Protein AF-K1TUI8-F1 (afdb_monomer_lite)

Organism: NCBI:txid408170

Radius of gyration: 34.91 Å; chains: 1; bounding box: 72×49×104 Å

Sequence (164 aa):
MKKLEAAGIEVNRERKYLRFRLSPEDRYTRCDTLKGDYTEQAIKERITGARIVKPRRTSPQKPVSKVGLLVDIEAAIRSGKGPGYERWAKVFNLKQLSQAVIYLKEHGDMSYEDLQEKSDAVTASFNALSVQIKELESQMAANGELQKQIVNYAKTRAVYVEYR

Secondary structure (DSSP, 8-state):
-HHHHTTT-EEE-SSSS-EEESSTTSPPEEHHHH-GGGSHHHHHHHHHTS-PPPPS-----------PPPP-HHHHHHTT--HHHHHHHHHHHHHHHHHHHHHHHHHTTTSHHHHHHHHHHHHHHHHHHHHHHHHHHHHHHHHHHHHHHHHHHHHHHHHHHHT-

pLDDT: mean 80.67, std 11.29, range [48.97, 96.44]

Structure (mmCIF, N/CA/C/O backbone):
data_AF-K1TUI8-F1
#
_entry.id   AF-K1TUI8-F1
#
loop_
_atom_site.group_PDB
_atom_site.id
_atom_site.type_symbol
_atom_site.label_atom_id
_atom_site.label_alt_id
_atom_site.label_comp_id
_atom_site.label_asym_id
_atom_site.label_entity_id
_atom_site.label_seq_id
_atom_site.pdbx_PDB_ins_code
_atom_site.Cartn_x
_atom_site.Cartn_y
_atom_site.Cartn_z
_atom_site.occupancy
_atom_site.B_iso_or_equiv
_atom_site.auth_seq_id
_atom_site.auth_comp_id
_atom_site.auth_asym_id
_atom_site.auth_atom_id
_atom_site.pdbx_PDB_model_num
ATOM 1 N N . MET A 1 1 ? -20.083 -14.141 -37.630 1.00 67.00 1 MET A N 1
ATOM 2 C CA . MET A 1 1 ? -19.318 -13.412 -38.666 1.00 67.00 1 MET A CA 1
ATOM 3 C C . MET A 1 1 ? -19.401 -11.899 -38.529 1.00 67.00 1 MET A C 1
ATOM 5 O O . MET A 1 1 ? -18.367 -11.278 -38.697 1.00 67.00 1 MET A O 1
ATOM 9 N N . LYS A 1 2 ? -20.534 -11.324 -38.086 1.00 72.75 2 LYS A N 1
ATOM 10 C CA . LYS A 1 2 ? -20.644 -9.889 -37.738 1.00 72.75 2 LYS A CA 1
ATOM 11 C C . LYS A 1 2 ? -19.525 -9.368 -36.815 1.00 72.75 2 LYS A C 1
ATOM 13 O O . LYS A 1 2 ? -19.074 -8.248 -36.973 1.00 72.75 2 LYS A O 1
ATOM 18 N N . LYS A 1 3 ? -19.030 -10.205 -35.888 1.00 76.00 3 LYS A N 1
ATOM 19 C CA . LYS A 1 3 ? -17.884 -9.876 -35.015 1.00 76.00 3 LYS A CA 1
ATOM 20 C C . LYS A 1 3 ? -16.560 -9.647 -35.772 1.00 76.00 3 LYS A C 1
ATOM 22 O O . LYS A 1 3 ? -15.731 -8.902 -35.278 1.00 76.00 3 LYS A O 1
ATOM 27 N N . LEU A 1 4 ? -16.351 -10.293 -36.924 1.00 76.25 4 LEU A N 1
ATOM 28 C CA . LEU A 1 4 ? -15.150 -10.102 -37.754 1.00 76.25 4 LEU A CA 1
ATOM 29 C C . LEU A 1 4 ? -15.274 -8.840 -38.613 1.00 76.25 4 LEU A C 1
ATOM 31 O O . LEU A 1 4 ? -14.329 -8.069 -38.698 1.00 76.25 4 LEU A O 1
ATOM 35 N N . GLU A 1 5 ? -16.462 -8.597 -39.164 1.00 78.06 5 GLU A N 1
ATOM 36 C CA . GLU A 1 5 ? -16.779 -7.367 -39.904 1.00 78.06 5 GLU A CA 1
ATOM 37 C C . GLU A 1 5 ? -16.658 -6.130 -38.994 1.00 78.06 5 GLU A C 1
ATOM 39 O O . GLU A 1 5 ? -16.050 -5.139 -39.380 1.00 78.06 5 GLU A O 1
ATOM 44 N N . ALA A 1 6 ? -17.123 -6.218 -37.741 1.00 76.00 6 ALA A N 1
ATOM 45 C CA . ALA A 1 6 ? -16.947 -5.165 -36.735 1.00 76.00 6 ALA A CA 1
ATOM 46 C C . ALA A 1 6 ? -15.478 -4.921 -36.337 1.00 76.00 6 ALA A C 1
ATOM 48 O O . ALA A 1 6 ? -15.146 -3.845 -35.853 1.00 76.00 6 ALA A O 1
ATOM 49 N N . ALA A 1 7 ? -14.599 -5.906 -36.543 1.00 75.25 7 ALA A N 1
ATOM 50 C CA . ALA A 1 7 ? -13.159 -5.773 -36.335 1.00 75.25 7 ALA A CA 1
ATOM 51 C C . ALA A 1 7 ? -12.425 -5.239 -37.584 1.00 75.25 7 ALA A C 1
ATOM 53 O O . ALA A 1 7 ? -11.197 -5.255 -37.613 1.00 75.25 7 ALA A O 1
ATOM 54 N N . GLY A 1 8 ? -13.161 -4.799 -38.615 1.00 77.25 8 GLY A N 1
ATOM 55 C CA . GLY A 1 8 ? -12.603 -4.245 -39.851 1.00 77.25 8 GLY A CA 1
ATOM 56 C C . GLY A 1 8 ? -12.161 -5.290 -40.879 1.00 77.25 8 GLY A C 1
ATOM 57 O O . GLY A 1 8 ? -11.451 -4.947 -41.814 1.00 77.25 8 GLY A O 1
ATOM 58 N N . ILE A 1 9 ? -12.553 -6.562 -40.724 1.00 79.94 9 ILE A N 1
ATOM 59 C CA . ILE A 1 9 ? -12.196 -7.634 -41.664 1.00 79.94 9 ILE A CA 1
ATOM 60 C C . ILE A 1 9 ? -13.342 -7.848 -42.653 1.00 79.94 9 ILE A C 1
ATOM 62 O O . ILE A 1 9 ? -14.448 -8.238 -42.269 1.00 79.94 9 ILE A O 1
ATOM 66 N N . GLU A 1 10 ? -13.064 -7.677 -43.942 1.00 82.81 10 GLU A N 1
ATOM 67 C CA . GLU A 1 10 ? -14.007 -7.985 -45.012 1.00 82.81 10 GLU A CA 1
ATOM 68 C C . GLU A 1 10 ? -14.117 -9.500 -45.215 1.00 82.81 10 GLU A C 1
ATOM 70 O O . GLU A 1 10 ? -13.119 -10.208 -45.395 1.00 82.81 10 GLU A O 1
ATOM 75 N N . VAL A 1 11 ? -15.351 -10.008 -45.213 1.00 81.88 11 VAL A N 1
ATOM 76 C CA . VAL A 1 11 ? -15.649 -11.439 -45.324 1.00 81.88 11 VAL A CA 1
ATOM 77 C C . VAL A 1 11 ? -16.399 -11.722 -46.626 1.00 81.88 11 VAL A C 1
ATOM 79 O O . VAL A 1 11 ? -17.595 -11.454 -46.721 1.00 81.88 11 VAL A O 1
ATOM 82 N N . ASN A 1 12 ? -15.738 -12.336 -47.611 1.00 82.31 12 ASN A N 1
ATOM 83 C CA . ASN A 1 12 ? -16.404 -12.803 -48.832 1.00 82.31 12 ASN A CA 1
ATOM 84 C C . ASN A 1 12 ? -16.933 -14.240 -48.638 1.00 82.31 12 ASN A C 1
ATOM 86 O O . ASN A 1 12 ? -16.193 -15.144 -48.230 1.00 82.31 12 ASN A O 1
ATOM 90 N N . ARG A 1 13 ? -18.231 -14.433 -48.921 1.00 79.56 13 ARG A N 1
ATOM 91 C CA . ARG A 1 13 ? -18.990 -15.687 -48.726 1.00 79.56 13 ARG A CA 1
ATOM 92 C C . ARG A 1 13 ? -19.543 -16.277 -50.027 1.00 79.56 13 ARG A C 1
ATOM 94 O O . ARG A 1 13 ? -20.289 -17.245 -49.984 1.00 79.56 13 ARG A O 1
ATOM 101 N N . GLU A 1 14 ? -19.219 -15.683 -51.170 1.00 73.94 14 GLU A N 1
ATOM 102 C CA . GLU A 1 14 ? -19.882 -15.967 -52.451 1.00 73.94 14 GLU A CA 1
ATOM 103 C C . GLU A 1 14 ? -19.445 -17.301 -53.067 1.00 73.94 14 GLU A C 1
ATOM 105 O O . GLU A 1 14 ? -20.102 -17.835 -53.955 1.00 73.94 14 GLU A O 1
ATOM 110 N N . ARG A 1 15 ? -18.312 -17.850 -52.618 1.00 74.31 15 ARG A N 1
ATOM 111 C CA . ARG A 1 15 ? -17.734 -19.093 -53.143 1.00 74.31 15 ARG A CA 1
ATOM 112 C C . ARG A 1 15 ? -17.750 -20.204 -52.091 1.00 74.31 15 ARG A C 1
ATOM 114 O O . ARG A 1 15 ? -18.018 -19.972 -50.921 1.00 74.31 15 ARG A O 1
ATOM 121 N N . LYS A 1 16 ? -17.364 -21.415 -52.513 1.00 77.06 16 LYS A N 1
ATOM 122 C CA . LYS A 1 16 ? -17.293 -22.641 -51.688 1.00 77.06 16 LYS A CA 1
ATOM 123 C C . LYS A 1 16 ? -16.533 -22.496 -50.357 1.00 77.06 16 LYS A C 1
ATOM 125 O O . LYS A 1 16 ? -16.817 -23.249 -49.437 1.00 77.06 16 LYS A O 1
ATOM 130 N N . TYR A 1 17 ? -15.572 -21.575 -50.273 1.00 79.56 17 TYR A N 1
ATOM 131 C CA . TYR A 1 17 ? -14.761 -21.356 -49.076 1.00 79.56 17 TYR A CA 1
ATOM 132 C C . TYR A 1 17 ? -14.807 -19.896 -48.656 1.00 79.56 17 TYR A C 1
ATOM 134 O O . TYR A 1 17 ? -14.720 -19.004 -49.506 1.00 79.56 17 TYR A O 1
ATOM 142 N N . LEU A 1 18 ? -14.854 -19.679 -47.349 1.00 83.06 18 LEU A N 1
ATOM 143 C CA . LEU A 1 18 ? -14.806 -18.372 -46.728 1.00 83.06 18 LEU A CA 1
ATOM 144 C C . LEU A 1 18 ? -13.450 -17.710 -46.991 1.00 83.06 18 LEU A C 1
ATOM 146 O O . LEU A 1 18 ? -12.387 -18.345 -46.925 1.00 83.06 18 LEU A O 1
ATOM 150 N N . ARG A 1 19 ? -13.496 -16.422 -47.324 1.00 84.38 19 ARG A N 1
ATOM 151 C CA . ARG A 1 19 ? -12.313 -15.621 -47.626 1.00 84.38 19 ARG A CA 1
ATOM 152 C C . ARG A 1 19 ? -12.318 -14.349 -46.804 1.00 84.38 19 ARG A C 1
ATOM 154 O O . ARG A 1 19 ? -13.357 -13.706 -46.673 1.00 84.38 19 ARG A O 1
ATOM 161 N N . PHE A 1 20 ? -11.146 -13.984 -46.304 1.00 84.94 20 PHE A N 1
ATOM 162 C CA . PHE A 1 20 ? -10.951 -12.780 -45.512 1.00 84.94 20 PHE A CA 1
ATOM 163 C C . PHE A 1 20 ? -9.980 -11.828 -46.179 1.00 84.94 20 PHE A C 1
ATOM 165 O O . PHE A 1 20 ? -9.032 -12.255 -46.845 1.00 84.94 20 PHE A O 1
ATOM 172 N N . ARG A 1 21 ? -10.214 -10.542 -45.952 1.00 84.62 21 ARG A N 1
ATOM 173 C CA . ARG A 1 21 ? -9.318 -9.458 -46.322 1.00 84.62 21 ARG A CA 1
ATOM 174 C C . ARG A 1 21 ? -9.275 -8.429 -45.189 1.00 84.62 21 ARG A C 1
ATOM 176 O O . ARG A 1 21 ? -10.310 -8.150 -44.593 1.00 84.62 21 ARG A O 1
ATOM 183 N N . LEU A 1 22 ? -8.080 -7.929 -44.868 1.00 79.56 22 LEU A N 1
ATOM 184 C CA . LEU A 1 22 ? -7.862 -6.963 -43.787 1.00 79.56 22 LEU A CA 1
ATOM 185 C C . LEU A 1 22 ? -7.886 -5.519 -44.305 1.00 79.56 22 LEU A C 1
ATOM 187 O O . LEU A 1 22 ? -8.542 -4.678 -43.709 1.00 79.56 22 LEU A O 1
ATOM 191 N N . SER A 1 23 ? -7.201 -5.248 -45.420 1.00 81.69 23 SER A N 1
ATOM 192 C CA . SER A 1 23 ? -7.195 -3.940 -46.085 1.00 81.69 23 SER A CA 1
ATOM 193 C C . SER A 1 23 ? -7.775 -4.034 -47.495 1.00 81.69 23 SER A C 1
ATOM 195 O O . SER A 1 23 ? -7.562 -5.053 -48.157 1.00 81.69 23 SER A O 1
ATOM 197 N N . PRO A 1 24 ? -8.448 -2.992 -48.018 1.00 75.06 24 PRO A N 1
ATOM 198 C CA . PRO A 1 24 ? -8.986 -3.011 -49.366 1.00 75.06 24 PRO A CA 1
ATOM 199 C C . PRO A 1 24 ? -7.955 -3.146 -50.500 1.00 75.06 24 PRO A C 1
ATOM 201 O O . PRO A 1 24 ? -8.324 -3.393 -51.649 1.00 75.06 24 PRO A O 1
ATOM 204 N N . GLU A 1 25 ? -6.671 -3.036 -50.180 1.00 76.25 25 GLU A N 1
ATOM 205 C CA . GLU A 1 25 ? -5.549 -3.249 -51.100 1.00 76.25 25 GLU A CA 1
ATOM 206 C C . GLU A 1 25 ? -5.029 -4.698 -51.081 1.00 76.25 25 GLU A C 1
ATOM 208 O O . GLU A 1 25 ? -4.353 -5.141 -52.012 1.00 76.25 25 GLU A O 1
ATOM 213 N N . ASP A 1 26 ? -5.382 -5.478 -50.056 1.00 79.62 26 ASP A N 1
ATOM 214 C CA . ASP A 1 26 ? -4.907 -6.848 -49.895 1.00 79.62 26 ASP A CA 1
ATOM 215 C C . ASP A 1 26 ? -5.659 -7.843 -50.792 1.00 79.62 26 ASP A C 1
ATOM 217 O O . ASP A 1 26 ? -6.813 -7.664 -51.199 1.00 79.62 26 ASP A O 1
ATOM 221 N N . ARG A 1 27 ? -5.018 -8.983 -51.068 1.00 82.00 27 ARG A N 1
ATOM 222 C CA . ARG A 1 27 ? -5.677 -10.121 -51.722 1.00 82.00 27 ARG A CA 1
ATOM 223 C C . ARG A 1 27 ? -6.469 -10.942 -50.708 1.00 82.00 27 ARG A C 1
ATOM 225 O O . ARG A 1 27 ? -6.029 -11.181 -49.586 1.00 82.00 27 ARG A O 1
ATOM 232 N N . TYR A 1 28 ? -7.621 -11.450 -51.140 1.00 82.50 28 TYR A N 1
ATOM 233 C CA . TYR A 1 28 ? -8.421 -12.377 -50.343 1.00 82.50 28 TYR A CA 1
ATOM 234 C C . TYR A 1 28 ? -7.633 -13.638 -49.972 1.00 82.50 28 TYR A C 1
ATOM 236 O O . TYR A 1 28 ? -7.167 -14.373 -50.846 1.00 82.50 28 TYR A O 1
ATOM 244 N N . THR A 1 29 ? -7.578 -13.939 -48.676 1.00 82.06 29 THR A N 1
ATOM 245 C CA . THR A 1 29 ? -6.981 -15.166 -48.140 1.00 82.06 29 THR A CA 1
ATOM 246 C C . THR A 1 29 ? -8.077 -16.172 -47.799 1.00 82.06 29 THR A C 1
ATOM 248 O O . THR A 1 29 ? -9.054 -15.843 -47.126 1.00 82.06 29 THR A O 1
ATOM 251 N N . ARG A 1 30 ? -7.943 -17.412 -48.280 1.00 82.25 30 ARG A N 1
ATOM 252 C CA . ARG A 1 30 ? -8.914 -18.495 -48.054 1.00 82.25 30 ARG A CA 1
ATOM 253 C C . ARG A 1 30 ? -8.712 -19.116 -46.668 1.00 82.25 30 ARG A C 1
ATOM 255 O O . ARG A 1 30 ? -7.591 -19.449 -46.307 1.00 82.25 30 ARG A O 1
ATOM 262 N N . CYS A 1 31 ? -9.785 -19.364 -45.916 1.00 78.50 31 CYS A N 1
ATOM 263 C CA . CYS A 1 31 ? -9.676 -19.983 -44.584 1.00 78.50 31 CYS A CA 1
ATOM 264 C C . CYS A 1 31 ? -9.047 -21.383 -44.608 1.00 78.50 31 CYS A C 1
ATOM 266 O O . CYS A 1 31 ? -8.307 -21.756 -43.705 1.00 78.50 31 CYS A O 1
ATOM 268 N N . ASP A 1 32 ? -9.303 -22.151 -45.665 1.00 79.19 32 ASP A N 1
ATOM 269 C CA . ASP A 1 32 ? -8.793 -23.517 -45.817 1.00 79.19 32 ASP A CA 1
ATOM 270 C C . ASP A 1 32 ? -7.255 -23.603 -45.895 1.00 79.19 32 ASP A C 1
ATOM 272 O O . ASP A 1 32 ? -6.665 -24.609 -45.510 1.00 79.19 32 ASP A O 1
ATOM 276 N N . THR A 1 33 ? -6.574 -22.539 -46.341 1.00 77.88 33 THR A N 1
ATOM 277 C CA . THR A 1 33 ? -5.102 -22.521 -46.380 1.00 77.88 33 THR A CA 1
ATOM 278 C C . THR A 1 33 ? -4.479 -22.258 -45.012 1.00 77.88 33 THR A C 1
ATOM 280 O O . THR A 1 33 ? -3.322 -22.609 -44.805 1.00 77.88 33 THR A O 1
ATOM 283 N N . LEU A 1 34 ? -5.226 -21.664 -44.073 1.00 76.50 34 LEU A N 1
ATOM 284 C CA . LEU A 1 34 ? -4.713 -21.285 -42.752 1.00 76.50 34 LEU A CA 1
ATOM 285 C C . LEU A 1 34 ? -4.590 -22.487 -41.800 1.00 76.50 34 LEU A C 1
ATOM 287 O O . LEU A 1 34 ? -3.710 -22.485 -40.941 1.00 76.50 34 LEU A O 1
ATOM 291 N N . LYS A 1 35 ? -5.420 -23.527 -41.997 1.00 77.81 35 LYS A N 1
ATOM 292 C CA . LYS A 1 35 ? -5.461 -24.780 -41.212 1.00 77.81 35 LYS A CA 1
ATOM 293 C C . LYS A 1 35 ? -5.544 -24.553 -39.683 1.00 77.81 35 LYS A C 1
ATOM 295 O O . LYS A 1 35 ? -5.662 -23.435 -39.184 1.00 77.81 35 LYS A O 1
ATOM 300 N N . GLY A 1 36 ? -5.590 -25.646 -38.917 1.00 81.44 36 GLY A N 1
ATOM 301 C CA . GLY A 1 36 ? -5.620 -25.616 -37.449 1.00 81.44 36 GLY A CA 1
ATOM 302 C C . GLY A 1 36 ? -6.783 -24.797 -36.874 1.00 81.44 36 GLY A C 1
ATOM 303 O O . GLY A 1 36 ? -7.952 -25.040 -37.178 1.00 81.44 36 GLY A O 1
ATOM 304 N N . ASP A 1 37 ? -6.447 -23.806 -36.050 1.00 79.19 37 ASP A N 1
ATOM 305 C CA . ASP A 1 37 ? -7.396 -22.947 -35.333 1.00 79.19 37 ASP A CA 1
ATOM 306 C C . ASP A 1 37 ? -8.068 -21.862 -36.193 1.00 79.19 37 ASP A C 1
ATOM 308 O O . ASP A 1 37 ? -8.857 -21.065 -35.672 1.00 79.19 37 ASP A O 1
ATOM 312 N N . TYR A 1 38 ? -7.758 -21.822 -37.491 1.00 79.94 38 TYR A N 1
ATOM 313 C CA . TYR A 1 38 ? -8.268 -20.843 -38.454 1.00 79.94 38 TYR A CA 1
ATOM 314 C C . TYR A 1 38 ? -9.095 -21.483 -39.580 1.00 79.94 38 TYR A C 1
ATOM 316 O O . TYR A 1 38 ? -9.384 -20.845 -40.592 1.00 79.94 38 TYR A O 1
ATOM 324 N N . THR A 1 39 ? -9.509 -22.740 -39.402 1.00 82.62 39 THR A N 1
ATOM 325 C CA . THR A 1 39 ? -10.507 -23.377 -40.271 1.00 82.62 39 THR A CA 1
ATOM 326 C C . THR A 1 39 ? -11.885 -22.731 -40.092 1.00 82.62 39 THR A C 1
ATOM 328 O O . THR A 1 39 ? -12.194 -22.160 -39.045 1.00 82.62 39 THR A O 1
ATOM 331 N N . GLU A 1 40 ? -12.751 -22.825 -41.104 1.00 80.94 40 GLU A N 1
ATOM 332 C CA . GLU A 1 40 ? -14.084 -22.201 -41.063 1.00 80.94 40 GLU A CA 1
ATOM 333 C C . GLU A 1 40 ? -14.931 -22.677 -39.877 1.00 80.94 40 GLU A C 1
ATOM 335 O O . GLU A 1 40 ? -15.633 -21.877 -39.256 1.00 80.94 40 GLU A O 1
ATOM 340 N N . GLN A 1 41 ? -14.839 -23.968 -39.549 1.00 81.88 41 GLN A N 1
ATOM 341 C CA . GLN A 1 41 ? -15.505 -24.565 -38.392 1.00 81.88 41 GLN A CA 1
ATOM 342 C C . GLN A 1 41 ? -14.935 -24.000 -37.087 1.00 81.88 41 GLN A C 1
ATOM 344 O O . GLN A 1 41 ? -15.698 -23.464 -36.288 1.00 81.88 41 GLN A O 1
ATOM 349 N N . ALA A 1 42 ? -13.606 -23.979 -36.926 1.00 82.31 42 ALA A N 1
ATOM 350 C CA . ALA A 1 42 ? -12.958 -23.428 -35.734 1.00 82.31 42 ALA A CA 1
ATOM 351 C C . ALA A 1 42 ? -13.282 -21.940 -35.510 1.00 82.31 42 ALA A C 1
ATOM 353 O O . ALA A 1 42 ? -13.461 -21.501 -34.375 1.00 82.31 42 ALA A O 1
ATOM 354 N N . ILE A 1 43 ? -13.394 -21.151 -36.583 1.00 81.06 43 ILE A N 1
ATOM 355 C CA . ILE A 1 43 ? -13.770 -19.732 -36.505 1.00 81.06 43 ILE A CA 1
ATOM 356 C C . ILE A 1 43 ? -15.240 -19.578 -36.108 1.00 81.06 43 ILE A C 1
ATOM 358 O O . ILE A 1 43 ? -15.556 -18.737 -35.264 1.00 81.06 43 ILE A O 1
ATOM 362 N N . LYS A 1 44 ? -16.143 -20.388 -36.675 1.00 82.69 44 LYS A N 1
ATOM 363 C CA . LYS A 1 44 ? -17.561 -20.389 -36.285 1.00 82.69 44 LYS A CA 1
ATOM 364 C C . LYS A 1 44 ? -17.725 -20.783 -34.814 1.00 82.69 44 LYS A C 1
ATOM 366 O O . LYS A 1 44 ? -18.355 -20.030 -34.078 1.00 82.69 44 LYS A O 1
ATOM 371 N N . GLU A 1 45 ? -17.088 -21.870 -34.383 1.00 84.62 45 GLU A N 1
ATOM 372 C CA . GLU A 1 45 ? -17.069 -22.347 -32.990 1.00 84.62 45 GLU A CA 1
ATOM 373 C C . GLU A 1 45 ? -16.487 -21.312 -32.018 1.00 84.62 45 GLU A C 1
ATOM 375 O O . GLU A 1 45 ? -16.974 -21.150 -30.900 1.00 84.62 45 GLU A O 1
ATOM 380 N N . ARG A 1 46 ? -15.456 -20.566 -32.432 1.00 82.44 46 ARG A N 1
ATOM 381 C CA . ARG A 1 46 ? -14.870 -19.500 -31.609 1.00 82.44 46 ARG A CA 1
ATOM 382 C C . ARG A 1 46 ? -15.796 -18.289 -31.494 1.00 82.44 46 ARG A C 1
ATOM 384 O O . ARG A 1 46 ? -15.889 -17.688 -30.429 1.00 82.44 46 ARG A O 1
ATOM 391 N N . ILE A 1 47 ? -16.507 -17.925 -32.563 1.00 79.94 47 ILE A N 1
ATOM 392 C CA . ILE A 1 47 ? -17.470 -16.810 -32.545 1.00 79.94 47 ILE A CA 1
ATOM 393 C C . ILE A 1 47 ? -18.677 -17.127 -31.654 1.00 79.94 47 ILE A C 1
ATOM 395 O O . ILE A 1 47 ? -19.181 -16.210 -30.991 1.00 79.94 47 ILE A O 1
ATOM 399 N N . THR A 1 48 ? -19.122 -18.389 -31.644 1.00 80.19 48 THR A N 1
ATOM 400 C CA . THR A 1 48 ? -20.197 -18.893 -30.773 1.00 80.19 48 THR A CA 1
ATOM 401 C C . THR A 1 48 ? -19.731 -19.181 -29.346 1.00 80.19 48 THR A C 1
ATOM 403 O O . THR A 1 48 ? -20.569 -19.355 -28.470 1.00 80.19 48 THR A O 1
ATOM 406 N N . GLY A 1 49 ? -18.420 -19.188 -29.091 1.00 76.94 49 GLY A N 1
ATOM 407 C CA . GLY A 1 49 ? -17.840 -19.410 -27.764 1.00 76.94 49 GLY A CA 1
ATOM 408 C C . GLY A 1 49 ? -17.664 -20.882 -27.376 1.00 76.94 49 GLY A C 1
ATOM 409 O O . GLY A 1 49 ? -17.206 -21.156 -26.274 1.00 76.94 49 GLY A O 1
ATOM 410 N N . ALA A 1 50 ? -17.964 -21.828 -28.271 1.00 77.00 50 ALA A N 1
ATOM 411 C CA . ALA A 1 50 ? -17.812 -23.267 -28.030 1.00 77.00 50 ALA A CA 1
ATOM 412 C C . ALA A 1 50 ? -16.341 -23.725 -27.985 1.00 77.00 50 ALA A C 1
ATOM 414 O O . ALA A 1 50 ? -16.030 -24.771 -27.421 1.00 77.00 50 ALA A O 1
ATOM 415 N N . ARG A 1 51 ? -15.421 -22.943 -28.570 1.00 72.25 51 ARG A N 1
ATOM 416 C CA . ARG A 1 51 ? -13.990 -23.270 -28.640 1.00 72.25 51 ARG A CA 1
ATOM 417 C C . ARG A 1 51 ? -13.121 -22.149 -28.080 1.00 72.25 51 ARG A C 1
ATOM 419 O O . ARG A 1 51 ? -13.019 -21.072 -28.668 1.00 72.25 51 ARG A O 1
ATOM 426 N N . ILE A 1 52 ? -12.428 -22.442 -26.979 1.00 69.81 52 ILE A N 1
ATOM 427 C CA . ILE A 1 52 ? -11.445 -21.554 -26.346 1.00 69.81 52 ILE A CA 1
ATOM 428 C C . ILE A 1 52 ? -10.047 -22.045 -26.720 1.00 69.81 52 ILE A C 1
ATOM 430 O O . ILE A 1 52 ? -9.662 -23.162 -26.382 1.00 69.81 52 ILE A O 1
ATOM 434 N N . VAL A 1 53 ? -9.271 -21.211 -27.411 1.00 70.12 53 VAL A N 1
ATOM 435 C CA . VAL A 1 53 ? -7.865 -21.515 -27.711 1.00 70.12 53 VAL A CA 1
ATOM 436 C C . VAL A 1 53 ? -6.977 -20.767 -26.744 1.00 70.12 53 VAL A C 1
ATOM 438 O O . VAL A 1 53 ? -7.063 -19.547 -26.624 1.00 70.12 53 VAL A O 1
ATOM 441 N N . LYS A 1 54 ? -6.120 -21.519 -26.054 1.00 65.19 54 LYS A N 1
ATOM 442 C CA . LYS A 1 54 ? -5.106 -20.952 -25.171 1.00 65.19 54 LYS A CA 1
ATOM 443 C C . LYS A 1 54 ? -4.053 -20.252 -26.040 1.00 65.19 54 LYS A C 1
ATOM 445 O O . LYS A 1 54 ? -3.555 -20.874 -26.982 1.00 65.19 54 LYS A O 1
ATOM 450 N N . PRO A 1 55 ? -3.706 -18.981 -25.774 1.00 62.16 55 PRO A N 1
ATOM 451 C CA . PRO A 1 55 ? -2.649 -18.312 -26.518 1.00 62.16 55 PRO A CA 1
ATOM 452 C C . PRO A 1 55 ? -1.342 -19.102 -26.370 1.00 62.16 55 PRO A C 1
ATOM 454 O O . PRO A 1 55 ? -0.954 -19.480 -25.268 1.00 62.16 55 PRO A O 1
ATOM 457 N N . ARG A 1 56 ? -0.641 -19.341 -27.487 1.00 62.56 56 ARG A N 1
ATOM 458 C CA . ARG A 1 56 ? 0.612 -20.126 -27.520 1.00 62.56 56 ARG A CA 1
ATOM 459 C C . ARG A 1 56 ? 1.751 -19.479 -26.716 1.00 62.56 56 ARG A C 1
ATOM 461 O O . ARG A 1 56 ? 2.762 -20.124 -26.457 1.00 62.56 56 ARG A O 1
ATOM 468 N N . ARG A 1 57 ? 1.610 -18.206 -26.336 1.00 53.91 57 ARG A N 1
ATOM 469 C CA . ARG A 1 57 ? 2.563 -17.474 -25.498 1.00 53.91 57 ARG A CA 1
ATOM 470 C C . ARG A 1 57 ? 1.815 -16.631 -24.477 1.00 53.91 57 ARG A C 1
ATOM 472 O O . ARG A 1 57 ? 1.389 -15.521 -24.775 1.00 53.91 57 ARG A O 1
ATOM 479 N N . THR A 1 58 ? 1.701 -17.146 -23.262 1.00 49.50 58 THR A N 1
ATOM 480 C CA . THR A 1 58 ? 1.431 -16.320 -22.088 1.00 49.50 58 THR A CA 1
ATOM 481 C C . THR A 1 58 ? 2.761 -15.675 -21.710 1.00 49.50 58 THR A C 1
ATOM 483 O O . THR A 1 58 ? 3.551 -16.263 -20.977 1.00 49.50 58 THR A O 1
ATOM 486 N N . SER A 1 59 ? 3.085 -14.503 -22.263 1.00 57.31 59 SER A N 1
ATOM 487 C CA . SER A 1 59 ? 4.114 -13.690 -21.612 1.00 57.31 59 SER A CA 1
ATOM 488 C C . SER A 1 59 ? 3.557 -13.338 -20.232 1.00 57.31 59 SER A C 1
ATOM 490 O O . SER A 1 59 ? 2.457 -12.776 -20.192 1.00 57.31 59 SER A O 1
ATOM 492 N N . PRO A 1 60 ? 4.228 -13.678 -19.118 1.00 56.31 60 PRO A N 1
ATOM 493 C CA . PRO A 1 60 ? 3.748 -13.263 -17.811 1.00 56.31 60 PRO A CA 1
ATOM 494 C C . PRO A 1 60 ? 3.615 -11.742 -17.839 1.00 56.31 60 PRO A C 1
ATOM 496 O O . PRO A 1 60 ? 4.567 -11.042 -18.200 1.00 56.31 60 PRO A O 1
ATOM 499 N N . GLN A 1 61 ? 2.417 -11.236 -17.537 1.00 53.78 61 GLN A N 1
ATOM 500 C CA . GLN A 1 61 ? 2.226 -9.811 -17.313 1.00 53.78 61 GLN A CA 1
ATOM 501 C C . GLN A 1 61 ? 3.175 -9.445 -16.177 1.00 53.78 61 GLN A C 1
ATOM 503 O O . GLN A 1 61 ? 3.019 -9.922 -15.052 1.00 53.78 61 GLN A O 1
ATOM 508 N N . LYS A 1 62 ? 4.231 -8.689 -16.498 1.00 55.16 62 LYS A N 1
ATOM 509 C CA . LYS A 1 62 ? 5.143 -8.194 -15.473 1.00 55.16 62 LYS A CA 1
ATOM 510 C C . LYS A 1 62 ? 4.291 -7.385 -14.495 1.00 55.16 62 LYS A C 1
ATOM 512 O O . LYS A 1 62 ? 3.554 -6.515 -14.965 1.00 55.16 62 LYS A O 1
ATOM 517 N N . PRO A 1 63 ? 4.357 -7.665 -13.183 1.00 50.44 63 PRO A N 1
ATOM 518 C CA . PRO A 1 63 ? 3.695 -6.816 -12.210 1.00 50.44 63 PRO A CA 1
ATOM 519 C C . PRO A 1 63 ? 4.174 -5.383 -12.439 1.00 50.44 63 PRO A C 1
ATOM 521 O O . PRO A 1 63 ? 5.362 -5.168 -12.704 1.00 50.44 63 PRO A O 1
ATOM 524 N N . VAL A 1 64 ? 3.241 -4.429 -12.401 1.00 48.97 64 VAL A N 1
ATOM 525 C CA . VAL A 1 64 ? 3.546 -3.001 -12.520 1.00 48.97 64 VAL A CA 1
ATOM 526 C C . VAL A 1 64 ? 4.629 -2.699 -11.491 1.00 48.97 64 VAL A C 1
ATOM 528 O O . VAL A 1 64 ? 4.432 -2.892 -10.290 1.00 48.97 64 VAL A O 1
ATOM 531 N N . SER A 1 65 ? 5.821 -2.358 -11.975 1.00 51.72 65 SER A N 1
ATOM 532 C CA . SER A 1 65 ? 6.973 -2.123 -11.120 1.00 51.72 65 SER A CA 1
ATOM 533 C C . SER A 1 65 ? 6.659 -0.926 -10.238 1.00 51.72 65 SER A C 1
ATOM 535 O O . SER A 1 65 ? 6.534 0.187 -10.746 1.00 51.72 65 SER A O 1
ATOM 537 N N . LYS A 1 66 ? 6.549 -1.155 -8.924 1.00 54.38 66 LYS A N 1
ATOM 538 C CA . LYS A 1 66 ? 6.748 -0.099 -7.925 1.00 54.38 66 LYS A CA 1
ATOM 539 C C . LYS A 1 66 ? 8.021 0.645 -8.327 1.00 54.38 66 LYS A C 1
ATOM 541 O O . LYS A 1 66 ? 8.989 -0.036 -8.670 1.00 54.38 66 LYS A O 1
ATOM 546 N N . VAL A 1 67 ? 7.995 1.979 -8.336 1.00 53.78 67 VAL A N 1
ATOM 547 C CA . VAL A 1 67 ? 9.172 2.810 -8.640 1.00 53.78 67 VAL A CA 1
ATOM 548 C C . VAL A 1 67 ? 10.321 2.285 -7.781 1.00 53.78 67 VAL A C 1
ATOM 550 O O . VAL A 1 67 ? 10.283 2.363 -6.554 1.00 53.78 67 VAL A O 1
ATOM 553 N N . GLY A 1 68 ? 11.250 1.580 -8.420 1.00 57.22 68 GLY A N 1
ATOM 554 C CA . GLY A 1 68 ? 12.288 0.829 -7.736 1.00 57.22 68 GLY A CA 1
ATOM 555 C C . GLY A 1 68 ? 13.397 1.765 -7.287 1.00 57.22 68 GLY A C 1
ATOM 556 O O . GLY A 1 68 ? 13.668 2.771 -7.943 1.00 57.22 68 GLY A O 1
ATOM 557 N N . LEU A 1 69 ? 14.068 1.408 -6.191 1.00 64.81 69 LEU A N 1
ATOM 558 C CA . LEU A 1 69 ? 15.311 2.055 -5.780 1.00 64.81 69 LEU A CA 1
ATOM 559 C C . LEU A 1 69 ? 16.308 2.013 -6.956 1.00 64.81 69 LEU A C 1
ATOM 561 O O . LEU A 1 69 ? 16.494 0.960 -7.574 1.00 64.81 69 LEU A O 1
ATOM 565 N N . LEU A 1 70 ? 16.922 3.153 -7.279 1.00 73.38 70 LEU A N 1
ATOM 566 C CA . LEU A 1 70 ? 17.947 3.251 -8.322 1.00 73.38 70 LEU A CA 1
ATOM 567 C C . LEU A 1 70 ? 19.092 2.271 -8.028 1.00 73.38 70 LEU A C 1
ATOM 569 O O . LEU A 1 70 ? 19.503 2.100 -6.881 1.00 73.38 70 LEU A O 1
ATOM 573 N N . VAL A 1 71 ? 19.623 1.630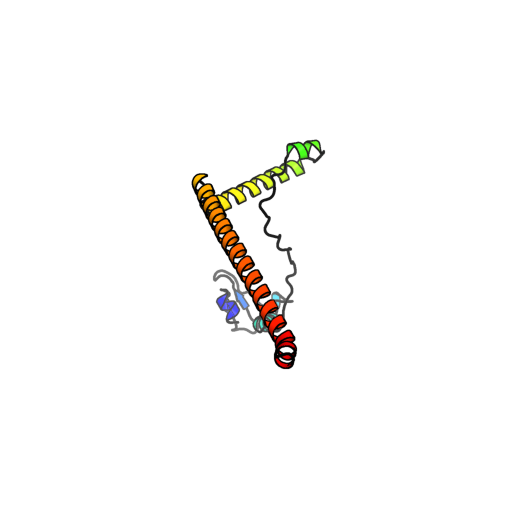 -9.069 1.00 76.69 71 VAL A N 1
ATOM 574 C CA . VAL A 1 71 ? 20.791 0.756 -8.929 1.00 76.69 71 VAL A CA 1
ATOM 575 C C . VAL A 1 71 ? 22.034 1.625 -8.778 1.00 76.69 71 VAL A C 1
ATOM 577 O O . VAL A 1 71 ? 22.352 2.388 -9.691 1.00 76.69 71 VAL A O 1
ATOM 580 N N . ASP A 1 72 ? 22.760 1.472 -7.672 1.00 79.44 72 ASP A N 1
ATOM 581 C CA . ASP A 1 72 ? 24.105 2.029 -7.529 1.00 79.44 72 ASP A CA 1
ATOM 582 C C . ASP A 1 72 ? 25.067 1.267 -8.454 1.00 79.44 72 ASP A C 1
ATOM 584 O O . ASP A 1 72 ? 25.412 0.098 -8.239 1.00 79.44 72 ASP A O 1
ATOM 588 N N . ILE A 1 73 ? 25.449 1.934 -9.541 1.00 77.56 73 ILE A N 1
ATOM 589 C CA . ILE A 1 73 ? 26.305 1.374 -10.583 1.00 77.56 73 ILE A CA 1
ATOM 590 C C . ILE A 1 73 ? 27.731 1.173 -10.053 1.00 77.56 73 ILE A C 1
ATOM 592 O O . ILE A 1 73 ? 28.370 0.186 -10.410 1.00 77.56 73 ILE A O 1
ATOM 596 N N . GLU A 1 74 ? 28.223 2.044 -9.171 1.00 75.25 74 GLU A N 1
ATOM 597 C CA . GLU A 1 74 ? 29.585 1.956 -8.641 1.00 75.25 74 GLU A CA 1
ATOM 598 C C . GLU A 1 74 ? 29.723 0.789 -7.668 1.00 75.25 74 GLU A C 1
ATOM 600 O O . GLU A 1 74 ? 30.668 0.003 -7.770 1.00 75.25 74 GLU A O 1
ATOM 605 N N . ALA A 1 75 ? 28.746 0.607 -6.778 1.00 79.56 75 ALA A N 1
ATOM 606 C CA . ALA A 1 75 ? 28.684 -0.570 -5.914 1.00 79.56 75 ALA A CA 1
ATOM 607 C C . ALA A 1 75 ? 28.538 -1.868 -6.733 1.00 79.56 75 ALA A C 1
ATOM 609 O O . ALA A 1 75 ? 29.167 -2.890 -6.433 1.00 79.56 75 ALA A O 1
ATOM 610 N N . ALA A 1 76 ? 27.756 -1.836 -7.817 1.00 77.62 76 ALA A N 1
ATOM 611 C CA . ALA A 1 76 ? 27.615 -2.972 -8.724 1.00 77.62 76 ALA A CA 1
ATOM 612 C C . ALA A 1 76 ? 28.933 -3.318 -9.444 1.00 77.62 76 ALA A C 1
ATOM 614 O O . ALA A 1 76 ? 29.259 -4.495 -9.577 1.00 77.62 76 ALA A O 1
ATOM 615 N N . ILE A 1 77 ? 29.720 -2.325 -9.857 1.00 78.56 77 ILE A N 1
ATOM 616 C CA . ILE A 1 77 ? 31.040 -2.547 -10.465 1.00 78.56 77 ILE A CA 1
ATOM 617 C C . ILE A 1 77 ? 32.034 -3.075 -9.418 1.00 78.56 77 ILE A C 1
ATOM 619 O O . ILE A 1 77 ? 32.729 -4.056 -9.679 1.00 78.56 77 ILE A O 1
ATOM 623 N N . ARG A 1 78 ? 32.054 -2.504 -8.202 1.00 77.81 78 ARG A N 1
ATOM 624 C CA . ARG A 1 78 ? 32.913 -2.967 -7.089 1.00 77.81 78 ARG A CA 1
ATOM 625 C C . ARG A 1 78 ? 32.617 -4.406 -6.658 1.00 77.81 78 ARG A C 1
ATOM 627 O O . ARG A 1 78 ? 33.528 -5.110 -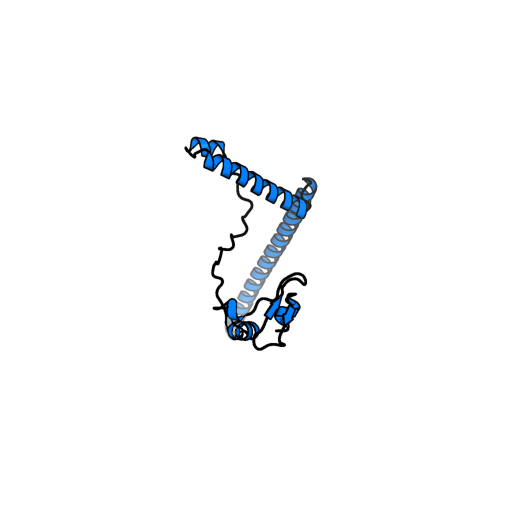6.241 1.00 77.81 78 ARG A O 1
ATOM 634 N N . SER A 1 79 ? 31.373 -4.865 -6.802 1.00 78.81 79 SER A N 1
ATOM 635 C CA . SER A 1 79 ? 30.975 -6.262 -6.548 1.00 78.8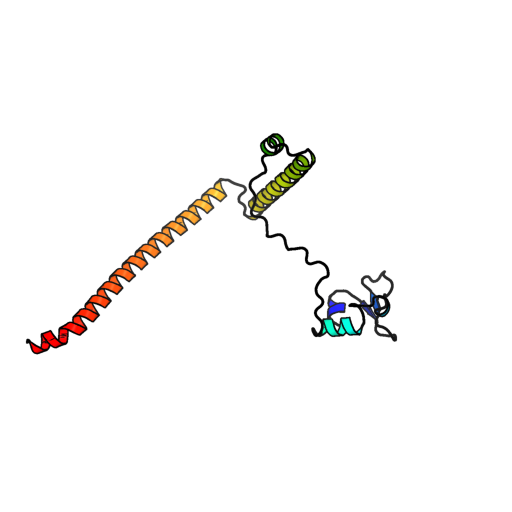1 79 SER A CA 1
ATOM 636 C C . SER A 1 79 ? 31.326 -7.240 -7.683 1.00 78.81 79 SER A C 1
ATOM 638 O O . SER A 1 79 ? 30.925 -8.401 -7.638 1.00 78.81 79 SER A O 1
ATOM 640 N N . GLY A 1 80 ? 32.082 -6.799 -8.695 1.00 81.19 80 GLY A N 1
ATOM 641 C CA . GLY A 1 80 ? 32.596 -7.659 -9.763 1.00 81.19 80 GLY A CA 1
ATOM 642 C C . GLY A 1 80 ? 31.627 -7.875 -10.926 1.00 81.19 80 GLY A C 1
ATOM 643 O O . GLY A 1 80 ? 31.813 -8.802 -11.717 1.00 81.19 80 GLY A O 1
ATOM 644 N N . LYS A 1 81 ? 30.580 -7.050 -11.064 1.00 81.69 81 LYS A N 1
ATOM 645 C CA . LYS A 1 81 ? 29.672 -7.154 -12.212 1.00 81.69 81 LYS A CA 1
ATOM 646 C C . LYS A 1 81 ? 30.318 -6.578 -13.472 1.00 81.69 81 LYS A C 1
ATOM 648 O O . LYS A 1 81 ? 30.886 -5.492 -13.463 1.00 81.69 81 LYS A O 1
ATOM 653 N N . GLY A 1 82 ? 30.203 -7.320 -14.572 1.00 86.25 82 GLY A N 1
ATOM 654 C CA . GLY A 1 82 ? 30.830 -6.970 -15.846 1.00 86.25 82 GLY A CA 1
ATOM 655 C C . GLY A 1 82 ? 30.148 -5.820 -16.609 1.00 86.25 82 GLY A C 1
ATOM 656 O O . GLY A 1 82 ? 29.029 -5.413 -16.280 1.00 86.25 82 GLY A O 1
ATOM 657 N N . PRO A 1 83 ? 30.763 -5.351 -17.710 1.00 84.31 83 PRO A N 1
ATOM 658 C CA . PRO A 1 83 ? 30.327 -4.172 -18.474 1.00 84.31 83 PRO A CA 1
ATOM 659 C C . PRO A 1 83 ? 28.916 -4.290 -19.081 1.00 84.31 83 PRO A C 1
ATOM 661 O O . PRO A 1 83 ? 28.257 -3.288 -19.357 1.00 84.31 83 PRO A O 1
ATOM 664 N N . GLY A 1 84 ? 28.406 -5.513 -19.269 1.00 86.06 84 GLY A N 1
ATOM 665 C CA . GLY A 1 84 ? 27.018 -5.741 -19.688 1.00 86.06 84 GLY A CA 1
ATOM 666 C C . GLY A 1 84 ? 25.994 -5.341 -18.620 1.00 86.06 84 GLY A C 1
ATOM 667 O O . GLY A 1 84 ? 24.937 -4.802 -18.949 1.00 86.06 84 GLY A O 1
ATOM 668 N N . TYR A 1 85 ? 26.324 -5.546 -17.342 1.00 87.44 85 TYR A N 1
ATOM 669 C CA . TYR A 1 85 ? 25.452 -5.170 -16.232 1.00 87.44 85 TYR A CA 1
ATOM 670 C C . TYR A 1 85 ? 25.390 -3.654 -16.061 1.00 87.44 85 TYR A C 1
ATOM 672 O O . TYR A 1 85 ? 24.320 -3.110 -15.818 1.00 87.44 85 TYR A O 1
ATOM 680 N N . GLU A 1 86 ? 26.510 -2.962 -16.258 1.00 86.56 86 GLU A N 1
ATOM 681 C CA . GLU A 1 86 ? 26.568 -1.500 -16.226 1.00 86.56 86 GLU A CA 1
ATOM 682 C C . GLU A 1 86 ? 25.639 -0.877 -17.279 1.00 86.56 86 GLU A C 1
ATOM 684 O O . GLU A 1 86 ? 24.818 -0.012 -16.967 1.00 86.56 86 GLU A O 1
ATOM 689 N N . ARG A 1 87 ? 25.712 -1.358 -18.528 1.00 88.19 87 ARG A N 1
ATOM 690 C CA . ARG A 1 87 ? 24.839 -0.887 -19.616 1.00 88.19 87 ARG A CA 1
ATOM 691 C C . ARG A 1 87 ? 23.366 -1.128 -19.300 1.00 88.19 87 ARG A C 1
ATOM 693 O O . ARG A 1 87 ? 22.533 -0.255 -19.541 1.00 88.19 87 ARG A O 1
ATOM 700 N N . TRP A 1 88 ? 23.050 -2.291 -18.736 1.00 91.56 88 TRP A N 1
ATOM 701 C CA . TRP A 1 88 ? 21.694 -2.607 -18.305 1.00 91.56 88 TRP A CA 1
ATOM 702 C C . TRP A 1 88 ? 21.225 -1.699 -17.159 1.00 91.56 88 TRP A C 1
ATOM 704 O O . TRP A 1 88 ? 20.133 -1.142 -17.250 1.00 91.56 88 TRP A O 1
ATOM 714 N N . ALA A 1 89 ? 22.054 -1.486 -16.135 1.00 87.44 89 ALA A N 1
ATOM 715 C CA . ALA A 1 89 ? 21.741 -0.644 -14.984 1.00 87.44 89 ALA A CA 1
ATOM 716 C C . ALA A 1 89 ? 21.506 0.820 -15.388 1.00 87.44 89 ALA A C 1
ATOM 718 O O . ALA A 1 89 ? 20.552 1.433 -14.918 1.00 87.44 89 ALA A O 1
ATOM 719 N N . LYS A 1 90 ? 22.292 1.362 -16.330 1.00 88.69 90 LYS A N 1
ATOM 720 C CA . LYS A 1 90 ? 22.079 2.714 -16.880 1.00 88.69 90 LYS A CA 1
ATOM 721 C C . LYS A 1 90 ? 20.716 2.853 -17.556 1.00 88.69 90 LYS A C 1
ATOM 723 O O . LYS A 1 90 ? 19.962 3.771 -17.247 1.00 88.69 90 LYS A O 1
ATOM 728 N N . VAL A 1 91 ? 20.371 1.922 -18.449 1.00 89.88 91 VAL A N 1
ATOM 729 C CA . VAL A 1 91 ? 19.071 1.932 -19.144 1.00 89.88 91 VAL A CA 1
ATOM 730 C C . VAL A 1 91 ? 17.919 1.704 -18.164 1.00 89.88 91 VAL A C 1
ATOM 732 O O . VAL A 1 91 ? 16.851 2.295 -18.317 1.00 89.88 91 VAL A O 1
ATOM 735 N N . PHE A 1 92 ? 18.120 0.856 -17.157 1.00 86.31 92 PHE A N 1
ATOM 736 C CA . PHE A 1 92 ? 17.134 0.594 -16.116 1.00 86.31 92 PHE A CA 1
ATOM 737 C C . PHE A 1 92 ? 16.867 1.841 -15.264 1.00 86.31 92 PHE A C 1
ATOM 739 O O . PHE A 1 92 ? 15.715 2.254 -15.154 1.00 86.31 92 PHE A O 1
ATOM 746 N N . ASN A 1 93 ? 17.914 2.485 -14.747 1.00 87.94 93 ASN A N 1
ATOM 747 C CA . ASN A 1 93 ? 17.800 3.703 -13.948 1.00 87.94 93 ASN A CA 1
ATOM 748 C C . ASN A 1 93 ? 17.158 4.845 -14.743 1.00 87.94 93 ASN A C 1
ATOM 750 O O . ASN A 1 93 ? 16.270 5.517 -14.227 1.00 87.94 93 ASN A O 1
ATOM 754 N N . LEU A 1 94 ? 17.531 5.019 -16.017 1.00 89.12 94 LEU A N 1
ATOM 755 C CA . LEU A 1 94 ? 16.914 6.019 -16.893 1.00 89.12 94 LEU A CA 1
ATOM 756 C C . LEU A 1 94 ? 15.403 5.782 -17.045 1.00 89.12 94 LEU A C 1
ATOM 758 O O . LEU A 1 94 ? 14.611 6.719 -16.965 1.00 89.12 94 LEU A O 1
ATOM 762 N N . LYS A 1 95 ? 14.989 4.521 -17.222 1.00 88.44 95 LYS A N 1
ATOM 763 C CA . LYS A 1 95 ? 13.567 4.159 -17.298 1.00 88.44 95 LYS A CA 1
ATOM 764 C C . LYS A 1 95 ? 12.843 4.435 -15.983 1.00 88.44 95 LYS A C 1
ATOM 766 O O . LYS A 1 95 ? 11.759 5.008 -16.024 1.00 88.44 95 LYS A O 1
ATOM 771 N N . GLN A 1 96 ? 13.436 4.079 -14.843 1.00 83.94 96 GLN A N 1
ATOM 772 C CA . GLN A 1 96 ? 12.851 4.366 -13.528 1.00 83.94 96 GLN A CA 1
ATOM 773 C C . GLN A 1 96 ? 12.690 5.873 -13.293 1.00 83.94 96 GLN A C 1
ATOM 775 O O . GLN A 1 96 ? 11.618 6.313 -12.887 1.00 83.94 96 GLN A O 1
ATOM 780 N N . LEU A 1 97 ? 13.698 6.675 -13.642 1.00 83.31 97 LEU A N 1
ATOM 781 C CA . LEU A 1 97 ? 13.628 8.132 -13.536 1.00 83.31 97 LEU A CA 1
ATOM 782 C C . LEU A 1 97 ? 12.536 8.701 -14.446 1.00 83.31 97 LEU A C 1
ATOM 784 O O . LEU A 1 97 ? 11.732 9.512 -14.002 1.00 83.31 97 LEU A O 1
ATOM 788 N N . SER A 1 98 ? 12.441 8.232 -15.695 1.00 84.69 98 SER A N 1
ATOM 789 C CA . SER A 1 98 ? 11.382 8.680 -16.607 1.00 84.69 98 SER A CA 1
ATOM 790 C C . SER A 1 98 ? 9.978 8.347 -16.090 1.00 84.69 98 SER A C 1
ATOM 792 O O . SER A 1 98 ? 9.079 9.170 -16.216 1.00 84.69 98 SER A O 1
ATOM 794 N N . GLN A 1 99 ? 9.793 7.183 -15.455 1.00 84.44 99 GLN A N 1
ATOM 795 C CA . GLN A 1 99 ? 8.523 6.803 -14.829 1.00 84.44 99 GLN A CA 1
ATOM 796 C C . GLN A 1 99 ? 8.190 7.706 -13.641 1.00 84.44 99 GLN A C 1
ATOM 798 O O . GLN A 1 99 ? 7.050 8.142 -13.522 1.00 84.44 99 GLN A O 1
ATOM 803 N N . ALA A 1 100 ? 9.178 8.029 -12.802 1.00 80.25 100 ALA A N 1
ATOM 804 C CA . ALA A 1 100 ? 8.998 8.966 -11.699 1.00 80.25 100 ALA A CA 1
ATOM 805 C C . ALA A 1 100 ? 8.619 10.368 -12.205 1.00 80.25 100 ALA A C 1
ATOM 807 O O . ALA A 1 100 ? 7.669 10.962 -11.710 1.00 80.25 100 ALA A O 1
ATOM 808 N N . VAL A 1 101 ? 9.297 10.870 -13.241 1.00 81.62 101 VAL A N 1
ATOM 809 C CA . VAL A 1 101 ? 8.986 12.174 -13.851 1.00 81.62 101 VAL A CA 1
ATOM 810 C C . VAL A 1 101 ? 7.588 12.193 -14.470 1.00 81.62 101 VAL A C 1
ATOM 812 O O . VAL A 1 101 ? 6.873 13.179 -14.322 1.00 81.62 101 VAL A O 1
ATOM 815 N N . ILE A 1 102 ? 7.172 11.114 -15.140 1.00 84.31 102 ILE A N 1
ATOM 816 C CA . ILE A 1 102 ? 5.810 10.992 -15.676 1.00 84.31 102 ILE A CA 1
ATOM 817 C C . ILE A 1 102 ? 4.788 11.012 -14.539 1.00 84.31 102 ILE A C 1
ATOM 819 O O . ILE A 1 102 ? 3.833 11.773 -14.618 1.00 84.31 102 ILE A O 1
ATOM 823 N N . TYR A 1 103 ? 5.015 10.250 -13.469 1.00 78.25 103 TYR A N 1
ATOM 824 C CA . TYR A 1 103 ? 4.119 10.211 -12.316 1.00 78.25 103 TYR A CA 1
ATOM 825 C C . TYR A 1 103 ? 3.952 11.591 -11.662 1.00 78.25 103 TYR A C 1
ATOM 827 O O . TYR A 1 103 ? 2.824 12.035 -11.451 1.00 78.25 103 TYR A O 1
ATOM 835 N N . LEU A 1 104 ? 5.065 12.294 -11.416 1.00 76.81 104 LEU A N 1
ATOM 836 C CA . LEU A 1 104 ? 5.061 13.654 -10.865 1.00 76.81 104 LEU A CA 1
ATOM 837 C C . LEU A 1 104 ? 4.309 14.626 -11.783 1.00 76.81 104 LEU A C 1
ATOM 839 O O . LEU A 1 104 ? 3.494 15.419 -11.320 1.00 76.81 104 LEU A O 1
ATOM 843 N N . LYS A 1 105 ? 4.516 14.514 -13.099 1.00 78.88 105 LYS A N 1
ATOM 844 C CA . LYS A 1 105 ? 3.805 15.324 -14.092 1.00 78.88 105 LYS A CA 1
ATOM 845 C C . LYS A 1 105 ? 2.304 15.021 -14.133 1.00 78.88 105 LYS A C 1
ATOM 847 O O . LYS A 1 105 ? 1.510 15.947 -14.245 1.00 78.88 105 LYS A O 1
ATOM 852 N N . GLU A 1 106 ? 1.913 13.751 -14.071 1.00 78.38 106 GLU A N 1
ATOM 853 C CA . GLU A 1 106 ? 0.510 13.314 -14.099 1.00 78.38 106 GLU A CA 1
ATOM 854 C C . GLU A 1 106 ? -0.261 13.747 -12.848 1.00 78.38 106 GLU A C 1
ATOM 856 O O . GLU A 1 106 ? -1.448 14.047 -12.941 1.00 78.38 106 GLU A O 1
ATOM 861 N N . HIS A 1 107 ? 0.406 13.814 -11.694 1.00 72.94 107 HIS A N 1
ATOM 862 C CA . HIS A 1 107 ? -0.222 14.187 -10.423 1.00 72.94 107 HIS A CA 1
ATOM 863 C C . HIS A 1 107 ? -0.111 15.687 -10.111 1.00 72.94 107 HIS A C 1
ATOM 865 O O . HIS A 1 107 ? -0.653 16.140 -9.102 1.00 72.94 107 HIS A O 1
ATOM 871 N N . GLY A 1 108 ? 0.541 16.468 -10.981 1.00 65.00 108 GLY A N 1
ATOM 872 C CA . GLY A 1 108 ? 0.759 17.902 -10.779 1.00 65.00 108 GLY A CA 1
ATOM 873 C C . GLY A 1 108 ? 1.784 18.224 -9.687 1.00 65.00 108 GLY A C 1
ATOM 874 O O . GLY A 1 108 ? 1.939 19.380 -9.333 1.00 65.00 108 GLY A O 1
ATOM 875 N N . ASP A 1 109 ? 2.520 17.228 -9.194 1.00 61.31 109 ASP A N 1
ATOM 876 C CA . ASP A 1 109 ? 3.482 17.327 -8.087 1.00 61.31 109 ASP A CA 1
ATOM 877 C C . ASP A 1 109 ? 4.858 17.822 -8.565 1.00 61.31 109 ASP A C 1
ATOM 879 O O . ASP A 1 109 ? 5.908 17.298 -8.189 1.00 61.31 109 ASP A O 1
ATOM 883 N N . MET A 1 110 ? 4.868 18.798 -9.474 1.00 62.34 110 MET A N 1
ATOM 884 C CA . MET A 1 110 ? 6.109 19.377 -9.997 1.00 62.34 110 MET A CA 1
ATOM 885 C C . MET A 1 110 ? 6.638 20.509 -9.105 1.00 62.34 110 MET A C 1
ATOM 887 O O . MET A 1 110 ? 7.807 20.875 -9.239 1.00 62.34 110 MET A O 1
ATOM 891 N N . SER A 1 111 ? 5.805 21.042 -8.202 1.00 67.62 111 SER A N 1
ATOM 892 C CA . SER A 1 111 ? 6.191 22.015 -7.180 1.00 67.62 111 SER A CA 1
ATOM 893 C C . SER A 1 111 ? 6.227 21.358 -5.801 1.00 67.62 111 SER A C 1
ATOM 895 O O . SER A 1 111 ? 5.356 20.568 -5.441 1.00 67.62 111 SER A O 1
ATOM 897 N N . TYR A 1 112 ? 7.239 21.707 -5.009 1.00 68.69 112 TYR A N 1
ATOM 898 C CA . TYR A 1 112 ? 7.348 21.279 -3.614 1.00 68.69 112 TYR A CA 1
ATOM 899 C C . TYR A 1 112 ? 6.149 21.754 -2.774 1.00 68.69 112 TYR A C 1
ATOM 901 O O . TYR A 1 112 ? 5.711 21.043 -1.874 1.00 68.69 112 TYR A O 1
ATOM 909 N N . GLU A 1 113 ? 5.594 22.921 -3.105 1.00 73.69 113 GLU A N 1
ATOM 910 C CA . GLU A 1 113 ? 4.445 23.510 -2.409 1.00 73.69 113 GLU A CA 1
ATOM 911 C C . GLU A 1 113 ? 3.179 22.652 -2.569 1.00 73.69 113 GLU A C 1
ATOM 913 O O . GLU A 1 113 ? 2.512 22.367 -1.578 1.00 73.69 113 GLU A O 1
ATOM 918 N N . ASP A 1 114 ? 2.913 22.137 -3.775 1.00 71.50 114 ASP A N 1
ATOM 919 C CA . ASP A 1 114 ? 1.742 21.287 -4.052 1.00 71.50 114 ASP A CA 1
ATOM 920 C C . ASP A 1 114 ? 1.826 19.942 -3.310 1.00 71.50 114 ASP A C 1
ATOM 922 O O . ASP A 1 114 ? 0.832 19.414 -2.802 1.00 71.50 114 ASP A O 1
ATOM 926 N N . LEU A 1 115 ? 3.037 19.384 -3.215 1.00 75.44 115 LEU A N 1
ATOM 927 C CA . LEU A 1 115 ? 3.303 18.176 -2.435 1.00 75.44 115 LEU A CA 1
ATOM 928 C C . LEU A 1 115 ? 3.109 18.418 -0.940 1.00 75.44 115 LEU A C 1
ATOM 930 O O . LEU A 1 115 ? 2.525 17.575 -0.255 1.00 75.44 115 LEU A O 1
ATOM 934 N N . GLN A 1 116 ? 3.594 19.556 -0.443 1.00 81.31 116 GLN A N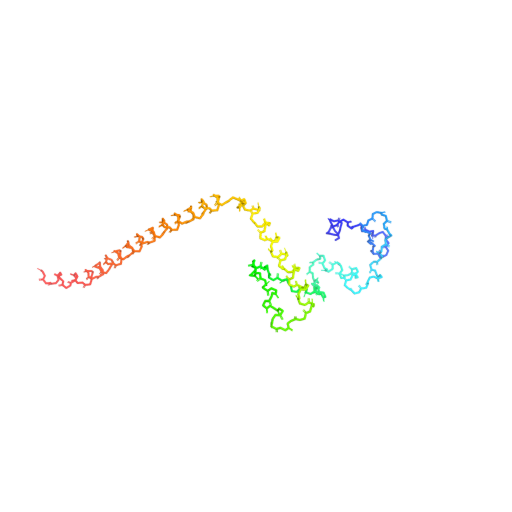 1
ATOM 935 C CA . GLN A 1 116 ? 3.447 19.932 0.954 1.00 81.31 116 GLN A CA 1
ATOM 936 C C . GLN A 1 116 ? 1.967 20.098 1.311 1.00 81.31 116 GLN A C 1
ATOM 938 O O . GLN A 1 116 ? 1.508 19.452 2.251 1.00 81.31 116 GLN A O 1
ATOM 943 N N . GLU A 1 117 ? 1.199 20.842 0.513 1.00 83.75 117 GLU A N 1
ATOM 944 C CA . GLU A 1 117 ? -0.232 21.058 0.742 1.00 83.75 117 GLU A CA 1
ATOM 945 C C . GLU A 1 117 ? -1.021 19.742 0.735 1.00 83.75 117 GLU A C 1
ATOM 947 O O . GLU A 1 117 ? -1.830 19.491 1.631 1.00 83.75 117 GLU A O 1
ATOM 952 N N . LYS A 1 118 ? -0.744 18.837 -0.213 1.00 81.50 118 LYS A N 1
ATOM 953 C CA . LYS A 1 118 ? -1.360 17.500 -0.225 1.00 81.50 118 LYS A CA 1
ATOM 954 C C . LYS A 1 118 ? -0.969 16.679 0.998 1.00 81.50 118 LYS A C 1
ATOM 956 O O . LYS A 1 118 ? -1.820 15.994 1.565 1.00 81.50 118 LYS A O 1
ATOM 961 N N . SER A 1 119 ? 0.297 16.726 1.410 1.00 85.75 119 SER A N 1
ATOM 962 C CA . SER A 1 119 ? 0.758 16.005 2.598 1.00 85.75 119 SER A CA 1
ATOM 963 C C . SER A 1 119 ? 0.093 16.531 3.872 1.00 85.75 119 SER A C 1
ATOM 965 O O . SER A 1 119 ? -0.358 15.734 4.698 1.00 85.75 119 SER A O 1
ATOM 967 N N . ASP A 1 120 ? -0.072 17.848 3.984 1.00 88.75 120 ASP A N 1
ATOM 968 C CA . ASP A 1 120 ? -0.723 18.512 5.107 1.00 88.75 120 ASP A CA 1
ATOM 969 C C . ASP A 1 120 ? -2.224 18.208 5.119 1.00 88.75 120 ASP A C 1
ATOM 971 O O . ASP A 1 120 ? -2.770 17.853 6.163 1.00 88.75 120 ASP A O 1
ATOM 975 N N . ALA A 1 121 ? -2.886 18.230 3.958 1.00 89.50 121 ALA A N 1
ATOM 976 C CA . ALA A 1 121 ? -4.294 17.861 3.820 1.00 89.50 121 ALA A CA 1
ATOM 977 C C . ALA A 1 121 ? -4.545 16.392 4.200 1.00 89.50 121 ALA A C 1
ATOM 979 O O . ALA A 1 121 ? -5.475 16.083 4.954 1.00 89.50 121 ALA A O 1
ATOM 980 N N . VAL A 1 122 ? -3.692 15.475 3.732 1.00 90.00 122 VAL A N 1
ATOM 981 C CA . VAL A 1 122 ? -3.765 14.055 4.102 1.00 90.00 122 VAL A CA 1
ATOM 982 C C . VAL A 1 122 ? -3.524 13.886 5.602 1.00 90.00 122 VAL A C 1
ATOM 984 O O . VAL A 1 122 ? -4.299 13.196 6.265 1.00 90.00 122 VAL A O 1
ATOM 987 N N . THR A 1 123 ? -2.528 14.566 6.167 1.00 92.25 123 THR A N 1
ATOM 988 C CA . THR A 1 123 ? -2.222 14.517 7.605 1.00 92.25 123 THR A CA 1
ATOM 989 C C . THR A 1 123 ? -3.373 15.069 8.447 1.00 92.25 123 THR A C 1
ATOM 991 O O . THR A 1 123 ? -3.764 14.459 9.444 1.00 92.25 123 THR A O 1
ATOM 994 N N . ALA A 1 124 ? -3.983 16.177 8.026 1.00 94.06 124 ALA A N 1
ATOM 995 C CA . ALA A 1 124 ? -5.153 16.751 8.677 1.00 94.06 124 ALA A CA 1
ATOM 996 C C . ALA A 1 124 ? -6.345 15.783 8.647 1.00 94.06 124 ALA A C 1
ATOM 998 O O . ALA A 1 124 ? -6.973 15.551 9.682 1.00 94.06 124 ALA A O 1
ATOM 999 N N . SER A 1 125 ? -6.617 15.155 7.497 1.00 92.62 125 SER A N 1
ATOM 1000 C CA . SER A 1 125 ? -7.689 14.159 7.368 1.00 92.62 1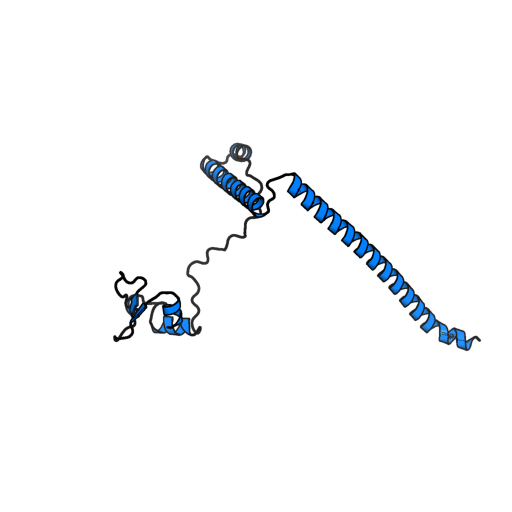25 SER A CA 1
ATOM 1001 C C . SER A 1 125 ? -7.450 12.929 8.252 1.00 92.62 125 SER A C 1
ATOM 1003 O O . SER A 1 125 ? -8.366 12.462 8.929 1.00 92.62 125 SER A O 1
ATOM 1005 N N . PHE A 1 126 ? -6.204 12.452 8.324 1.00 94.25 126 PHE A N 1
ATOM 1006 C CA . PHE A 1 126 ? -5.806 11.329 9.167 1.00 94.25 126 PHE A CA 1
ATOM 1007 C C . PHE A 1 126 ? -5.998 11.642 10.653 1.00 94.25 126 PHE A C 1
ATOM 1009 O O . PHE A 1 126 ? -6.554 10.829 11.396 1.00 94.25 126 PHE A O 1
ATOM 1016 N N . ASN A 1 127 ? -5.582 12.832 11.087 1.00 94.44 127 ASN A N 1
ATOM 1017 C CA . ASN A 1 127 ? -5.760 13.279 12.465 1.00 94.44 127 ASN A CA 1
ATOM 1018 C C . ASN A 1 127 ? -7.246 13.417 12.817 1.00 94.44 127 ASN A C 1
ATOM 1020 O O . ASN A 1 127 ? -7.668 12.929 13.864 1.00 94.44 127 ASN A O 1
ATOM 1024 N N . ALA A 1 128 ? -8.054 14.008 11.931 1.00 94.44 128 ALA A N 1
ATOM 1025 C CA . ALA A 1 128 ? -9.496 14.136 12.131 1.00 94.44 128 ALA A CA 1
ATOM 1026 C C . ALA A 1 128 ? -10.183 12.766 12.264 1.00 94.44 128 ALA A C 1
ATOM 1028 O O . ALA A 1 128 ? -10.942 12.546 13.208 1.00 94.44 128 ALA A O 1
ATOM 1029 N N . LEU A 1 129 ? -9.867 11.820 11.374 1.00 95.25 129 LEU A N 1
ATOM 1030 C CA . LEU A 1 129 ? -10.383 10.450 11.448 1.00 95.25 129 LEU A CA 1
ATOM 1031 C C . LEU A 1 129 ? -9.918 9.734 12.719 1.00 95.25 129 LEU A C 1
ATOM 1033 O O . LEU A 1 129 ? -10.708 9.052 13.362 1.00 95.25 129 LEU A O 1
ATOM 1037 N N . SER A 1 130 ? -8.664 9.927 13.127 1.00 93.88 130 SER A N 1
ATOM 1038 C CA . SER A 1 130 ? -8.134 9.336 14.360 1.00 93.88 130 SER A CA 1
ATOM 1039 C C . SER A 1 130 ? -8.866 9.841 15.605 1.00 93.88 130 SER A C 1
ATOM 1041 O O . SER A 1 130 ? -9.120 9.067 16.525 1.00 93.88 130 SER A O 1
ATOM 1043 N N . VAL A 1 131 ? -9.234 11.125 15.642 1.00 95.94 131 VAL A N 1
ATOM 1044 C CA . VAL A 1 131 ? -10.056 11.689 16.725 1.00 95.94 131 VAL A CA 1
ATOM 1045 C C . VAL A 1 131 ? -11.463 11.090 16.705 1.00 95.94 131 VAL A C 1
ATOM 1047 O O . VAL A 1 131 ? -11.953 10.679 17.753 1.00 95.94 131 VAL A O 1
ATOM 1050 N N . GLN A 1 132 ? -12.087 10.971 15.529 1.00 95.75 132 GLN A N 1
ATOM 1051 C CA . GLN A 1 132 ? -13.412 10.350 15.398 1.00 95.75 132 GLN A CA 1
ATOM 1052 C C . GLN A 1 132 ? -13.417 8.885 15.849 1.00 95.75 132 GLN A C 1
ATOM 1054 O O . GLN A 1 132 ? -14.339 8.464 16.540 1.00 95.75 132 GLN A O 1
ATOM 1059 N N . ILE A 1 133 ? -12.379 8.119 15.501 1.00 96.19 133 ILE A N 1
ATOM 1060 C CA . ILE A 1 133 ? -12.229 6.726 15.936 1.00 96.19 133 ILE A CA 1
ATOM 1061 C C . ILE A 1 133 ? -12.148 6.654 17.461 1.00 96.19 133 ILE A C 1
ATOM 1063 O O . ILE A 1 133 ? -12.895 5.890 18.063 1.00 96.19 133 ILE A O 1
ATOM 1067 N N . LYS A 1 134 ? -11.314 7.487 18.094 1.00 96.44 134 LYS A N 1
ATOM 1068 C CA . LYS A 1 134 ? -11.186 7.513 19.560 1.00 96.44 134 LYS A CA 1
ATOM 1069 C C . LYS A 1 134 ? -12.493 7.878 20.261 1.00 96.44 134 LYS A C 1
ATOM 1071 O O . LYS A 1 134 ? -12.821 7.299 21.293 1.00 96.44 134 LYS A O 1
ATOM 1076 N N . GLU A 1 135 ? -13.240 8.828 19.705 1.00 96.06 135 GLU A N 1
ATOM 1077 C CA . GLU A 1 135 ? -14.547 9.212 20.239 1.00 96.06 135 GLU A CA 1
ATOM 1078 C C . GLU A 1 135 ? -15.548 8.051 20.139 1.00 96.06 135 GLU A C 1
ATOM 1080 O O . GLU A 1 135 ? -16.207 7.708 21.121 1.00 96.06 135 GLU A O 1
ATOM 1085 N N . LEU A 1 136 ? -15.609 7.377 18.987 1.00 96.12 136 LEU A N 1
ATOM 1086 C CA . LEU A 1 136 ? -16.459 6.198 18.805 1.00 96.12 136 LEU A CA 1
ATOM 1087 C C . LEU A 1 136 ? -16.056 5.045 19.733 1.00 96.12 136 LEU A C 1
ATOM 1089 O O . LEU A 1 136 ? -16.926 4.403 20.319 1.00 96.12 136 LEU A O 1
ATOM 1093 N N . GLU A 1 137 ? -14.759 4.802 19.919 1.00 96.06 137 GLU A N 1
ATOM 1094 C CA . GLU A 1 137 ? -14.250 3.804 20.865 1.00 96.06 137 GLU A CA 1
ATOM 1095 C C . GLU A 1 137 ? -14.687 4.112 22.307 1.00 96.06 137 GLU A C 1
ATOM 1097 O O . GLU A 1 137 ? -15.136 3.211 23.020 1.00 96.06 137 GLU A O 1
ATOM 1102 N N . SER A 1 138 ? -14.629 5.382 22.722 1.00 96.00 138 SER A N 1
ATOM 1103 C CA . SER A 1 138 ? -15.105 5.835 24.037 1.00 96.00 138 SER A CA 1
ATOM 1104 C C . SER A 1 138 ? -16.608 5.588 24.217 1.00 96.00 138 SER A C 1
ATOM 1106 O O . SER A 1 138 ? -17.040 4.993 25.210 1.00 96.00 138 SER A O 1
ATOM 1108 N N . GLN A 1 139 ? -17.416 5.953 23.217 1.00 95.94 139 GLN A N 1
ATOM 1109 C CA . GLN A 1 139 ? -18.864 5.720 23.234 1.00 95.94 139 GLN A CA 1
ATOM 1110 C C . GLN A 1 139 ? -19.206 4.226 23.280 1.00 95.94 139 GLN A C 1
ATOM 1112 O O . GLN A 1 139 ? -20.109 3.810 24.011 1.00 95.94 139 GLN A O 1
ATOM 1117 N N . MET A 1 140 ? -18.467 3.394 22.544 1.00 96.00 140 MET A N 1
ATOM 1118 C CA . MET A 1 140 ? -18.626 1.940 22.587 1.00 96.00 140 MET A CA 1
ATOM 1119 C C . MET A 1 140 ? -18.303 1.367 23.970 1.00 96.00 140 MET A C 1
ATOM 1121 O O . MET A 1 140 ? -19.038 0.500 24.452 1.00 96.00 140 MET A O 1
ATOM 1125 N N . ALA A 1 141 ? -17.249 1.855 24.629 1.00 96.00 141 ALA A N 1
ATOM 1126 C CA . ALA A 1 141 ? -16.899 1.431 25.981 1.00 96.00 141 ALA A CA 1
ATOM 1127 C C . ALA A 1 141 ? -18.001 1.792 26.993 1.00 96.00 141 ALA A C 1
ATOM 1129 O O . ALA A 1 141 ? -18.436 0.924 27.755 1.00 96.00 141 ALA A O 1
ATOM 1130 N N . ALA A 1 142 ? -18.512 3.027 26.943 1.00 95.12 142 ALA A N 1
ATOM 1131 C CA . ALA A 1 142 ? -19.594 3.491 27.814 1.00 95.12 142 ALA A CA 1
ATOM 1132 C C . ALA A 1 142 ? -20.889 2.683 27.611 1.00 95.12 142 ALA A C 1
ATOM 1134 O O . ALA A 1 142 ? -21.511 2.233 28.575 1.00 95.12 142 ALA A O 1
ATOM 1135 N N . ASN A 1 143 ? -21.266 2.418 26.356 1.00 95.88 143 ASN A N 1
ATOM 1136 C CA . ASN A 1 143 ? -22.423 1.579 26.035 1.00 95.88 143 ASN A CA 1
ATOM 1137 C C . ASN A 1 143 ? -22.253 0.143 26.550 1.00 95.88 143 ASN A C 1
ATOM 1139 O O . ASN A 1 143 ? -23.198 -0.439 27.086 1.00 95.88 143 ASN A O 1
ATOM 1143 N N . GLY A 1 144 ? -21.048 -0.421 26.437 1.00 95.50 144 GLY A N 1
ATOM 1144 C CA . GLY A 1 144 ? -20.732 -1.735 26.995 1.00 95.50 144 GLY A CA 1
ATOM 1145 C C . GLY A 1 144 ? -20.853 -1.775 28.521 1.00 95.50 144 GLY A C 1
ATOM 1146 O O . GLY A 1 144 ? -21.315 -2.771 29.082 1.00 95.50 144 GLY A O 1
ATOM 1147 N N . GLU A 1 145 ? -20.482 -0.698 29.211 1.00 95.62 145 GLU A N 1
ATOM 1148 C CA . GLU A 1 145 ? -20.651 -0.582 30.660 1.00 95.62 145 GLU A CA 1
ATOM 1149 C C . GLU A 1 145 ? -22.123 -0.448 31.069 1.00 95.62 145 GLU A C 1
ATOM 1151 O O . GLU A 1 145 ? -22.580 -1.186 31.945 1.00 95.62 145 GLU A O 1
ATOM 1156 N N . LEU A 1 146 ? -22.900 0.391 30.378 1.00 96.25 146 LEU A N 1
ATOM 1157 C CA . LEU A 1 146 ? -24.348 0.496 30.584 1.00 96.25 146 LEU A CA 1
ATOM 1158 C C . LEU A 1 146 ? -25.046 -0.849 30.368 1.00 96.25 146 LEU A C 1
ATOM 1160 O O . LEU A 1 146 ? -25.871 -1.262 31.183 1.00 96.25 146 LEU A O 1
ATOM 1164 N N . GLN A 1 147 ? -24.676 -1.586 29.320 1.00 94.81 147 GLN A N 1
ATOM 1165 C CA . GLN A 1 147 ? -25.222 -2.916 29.064 1.00 94.81 147 GLN A CA 1
ATOM 1166 C C . GLN A 1 147 ? -24.920 -3.886 30.217 1.00 94.81 147 GLN A C 1
ATOM 1168 O O . GLN A 1 147 ? -25.809 -4.626 30.647 1.00 94.81 147 GLN A O 1
ATOM 1173 N N . LYS A 1 148 ? -23.696 -3.865 30.764 1.00 95.62 148 LYS A N 1
ATOM 1174 C CA . LYS A 1 148 ? -23.340 -4.666 31.949 1.00 95.62 148 LYS A CA 1
ATOM 1175 C C . LYS A 1 148 ? -24.197 -4.287 33.155 1.00 95.62 148 LYS A C 1
ATOM 1177 O O . LYS A 1 148 ? -24.699 -5.179 33.834 1.00 95.62 148 LYS A O 1
ATOM 1182 N N . GLN A 1 149 ? -24.393 -2.994 33.412 1.00 94.50 149 GLN A N 1
ATOM 1183 C CA . GLN A 1 149 ? -25.222 -2.519 34.523 1.00 94.50 149 GLN A CA 1
ATOM 1184 C C . GLN A 1 149 ? -26.688 -2.948 34.371 1.00 94.50 149 GLN A C 1
ATOM 1186 O O . GLN A 1 149 ? -27.269 -3.446 35.334 1.00 94.50 149 GLN A O 1
ATOM 1191 N N . ILE A 1 150 ? -27.260 -2.849 33.165 1.00 94.25 150 ILE A N 1
ATOM 1192 C CA . ILE A 1 150 ? -28.625 -3.312 32.866 1.00 94.25 150 ILE A CA 1
ATOM 1193 C C . ILE A 1 150 ? -28.759 -4.811 33.147 1.00 94.25 150 ILE A C 1
ATOM 1195 O O . ILE A 1 150 ? -29.703 -5.236 33.812 1.00 94.25 150 ILE A O 1
ATOM 1199 N N . VAL A 1 151 ? -27.803 -5.619 32.680 1.00 94.31 151 VAL A N 1
ATOM 1200 C CA . VAL A 1 151 ? -27.816 -7.069 32.911 1.00 94.31 151 VAL A CA 1
ATOM 1201 C C . VAL A 1 151 ? -27.661 -7.396 34.396 1.00 94.31 151 VAL A C 1
ATOM 1203 O O . VAL A 1 151 ? -28.364 -8.269 34.905 1.00 94.31 151 VAL A O 1
ATOM 1206 N N . ASN A 1 152 ? -26.775 -6.698 35.107 1.00 93.81 152 ASN A N 1
ATOM 1207 C CA . ASN A 1 152 ? -26.587 -6.889 36.543 1.00 93.81 152 ASN A CA 1
ATOM 1208 C C . ASN A 1 152 ? -27.861 -6.543 37.317 1.00 93.81 152 ASN A C 1
ATOM 1210 O O . ASN A 1 152 ? -28.304 -7.353 38.126 1.00 93.81 152 ASN A O 1
ATOM 1214 N N . TYR A 1 153 ? -28.488 -5.402 37.020 1.00 92.44 153 TYR A N 1
ATOM 1215 C CA . TYR A 1 153 ? -29.758 -5.006 37.624 1.00 92.44 153 TYR A CA 1
ATOM 1216 C C . TYR A 1 153 ? -30.868 -6.022 37.334 1.00 92.44 153 TYR A C 1
ATOM 1218 O O . TYR A 1 153 ? -31.573 -6.439 38.249 1.00 92.44 153 TYR A O 1
ATOM 1226 N N . ALA A 1 154 ? -31.003 -6.481 36.086 1.00 90.94 154 ALA A N 1
ATOM 1227 C CA . ALA A 1 154 ? -31.996 -7.490 35.723 1.00 90.94 154 ALA A CA 1
ATOM 1228 C C . ALA A 1 154 ? -31.822 -8.794 36.524 1.00 90.94 154 ALA A C 1
ATOM 1230 O O . ALA A 1 154 ? -32.814 -9.389 36.942 1.00 90.94 154 ALA A O 1
ATOM 1231 N N . LYS A 1 155 ? -30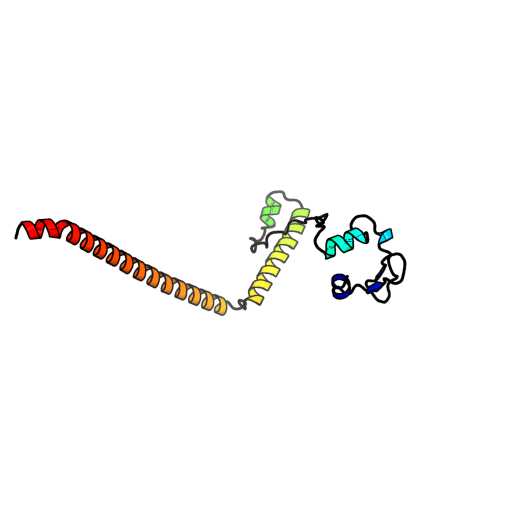.576 -9.213 36.781 1.00 90.88 155 LYS A N 1
ATOM 1232 C CA . LYS A 1 155 ? -30.263 -10.409 37.579 1.00 90.88 155 LYS A CA 1
ATOM 1233 C C . LYS A 1 155 ? -30.532 -10.228 39.074 1.00 90.88 155 LYS A C 1
ATOM 1235 O O . LYS A 1 155 ? -30.975 -11.171 39.720 1.00 90.88 155 LYS A O 1
ATOM 1240 N N . THR A 1 156 ? -30.258 -9.053 39.637 1.00 90.81 156 THR A N 1
ATOM 1241 C CA . THR A 1 156 ? -30.365 -8.809 41.089 1.00 90.81 156 THR A CA 1
ATOM 1242 C C . THR A 1 156 ? -31.737 -8.298 41.526 1.00 90.81 156 THR A C 1
ATOM 1244 O O . THR A 1 156 ? -32.085 -8.412 42.700 1.00 90.81 156 THR A O 1
ATOM 1247 N N . ARG A 1 157 ? -32.552 -7.778 40.599 1.00 88.56 157 ARG A N 1
ATOM 1248 C CA . ARG A 1 157 ? -33.877 -7.215 40.893 1.00 88.56 157 ARG A CA 1
ATOM 1249 C C . ARG A 1 157 ? -34.829 -8.215 41.548 1.00 88.56 157 ARG A C 1
ATOM 1251 O O . ARG A 1 157 ? -35.539 -7.819 42.462 1.00 88.56 157 ARG A O 1
ATOM 1258 N N . ALA A 1 158 ? -34.859 -9.470 41.097 1.00 80.81 158 ALA A N 1
ATOM 1259 C CA . ALA A 1 158 ? -35.760 -10.485 41.658 1.00 80.81 158 ALA A CA 1
ATOM 1260 C C . ALA A 1 158 ? -35.478 -10.726 43.151 1.00 80.81 158 ALA A C 1
ATOM 1262 O O . ALA A 1 158 ? -36.382 -10.621 43.972 1.00 80.81 158 ALA A O 1
ATOM 1263 N N . VAL A 1 159 ? -34.201 -10.908 43.499 1.00 83.88 159 VAL A N 1
ATOM 1264 C CA . VAL A 1 159 ? -33.743 -11.093 44.885 1.00 83.88 159 VAL A CA 1
ATOM 1265 C C . VAL A 1 159 ? -34.033 -9.852 45.736 1.00 83.88 159 VAL A C 1
ATOM 1267 O O . VAL A 1 159 ? -34.449 -9.963 46.882 1.00 83.88 159 VAL A O 1
ATOM 1270 N N . TYR A 1 160 ? -33.850 -8.652 45.176 1.00 83.94 160 TYR A N 1
ATOM 1271 C CA . TYR A 1 160 ? -34.161 -7.405 45.877 1.00 83.94 160 TYR A CA 1
ATOM 1272 C C . TYR A 1 160 ? -35.664 -7.230 46.156 1.00 83.94 160 TYR A C 1
ATOM 1274 O O . TYR A 1 160 ? -36.027 -6.706 47.205 1.00 83.94 160 TYR A O 1
ATOM 1282 N N . VAL A 1 161 ? -36.536 -7.653 45.233 1.00 86.69 161 VAL A N 1
ATOM 1283 C CA . VAL A 1 161 ? -37.997 -7.596 45.417 1.00 86.69 161 VAL A CA 1
ATOM 1284 C C . VAL A 1 161 ? -38.463 -8.589 46.481 1.00 86.69 161 VAL A C 1
ATOM 1286 O O . VAL A 1 161 ? -39.350 -8.249 47.246 1.00 86.69 161 VAL A O 1
ATOM 1289 N N . GLU A 1 162 ? -37.859 -9.775 46.569 1.00 81.56 162 GLU A N 1
ATOM 1290 C CA . GLU A 1 162 ? -38.188 -10.766 47.610 1.00 81.56 162 GLU A CA 1
ATOM 1291 C C . GLU A 1 162 ? -37.790 -10.324 49.026 1.00 81.56 162 GLU A C 1
ATOM 1293 O O . GLU A 1 162 ? -38.378 -10.781 50.002 1.00 81.56 162 GLU A O 1
ATOM 1298 N N . TYR A 1 163 ? -36.796 -9.443 49.150 1.00 80.12 163 TYR A N 1
ATOM 1299 C CA . TYR A 1 163 ? -36.299 -8.957 50.441 1.00 80.12 163 TYR A CA 1
ATOM 1300 C C . TYR A 1 163 ? -37.047 -7.724 50.977 1.00 80.12 163 TYR A C 1
ATOM 1302 O O . TYR A 1 163 ? -36.783 -7.296 52.103 1.00 80.12 163 TYR A O 1
ATOM 1310 N N . ARG A 1 164 ? -37.914 -7.111 50.165 1.00 65.25 164 ARG A N 1
ATOM 1311 C CA . ARG A 1 164 ? -38.618 -5.858 50.464 1.00 65.25 164 ARG A CA 1
ATOM 1312 C C . ARG A 1 164 ? -40.073 -6.107 50.832 1.00 65.25 164 ARG A C 1
ATOM 1314 O O . ARG A 1 164 ? -40.553 -5.372 51.722 1.00 65.25 164 ARG A O 1
#

Foldseek 3Di:
DVVCVVVQWDWDDPDPFIWIDRDPVDDTDTQVVVDDCSHPVNVVCVVVPVDDDDPPDPPPPPPPDDLDDQDPLVVCVVVPDDPVVSVVSVVVNVVSVVVVVVVCVVVVVPDPVVVVVVVVVVVVVVVVVVVVVVVVVVVVVVVVVVVVVVVVCVVCVVVVVVVD